Protein AF-A0A183GZN1-F1 (afdb_monomer)

Sequence (103 aa):
MVPNAVSLDLSSNRLTRIHGEWPFLLEDLNLSNNPSMERFPSLSLIPQLSVLNMDNCGLTLLPLSTSSNLRHLSLQYNRLTFVDFDSLNLPSLQKVCLILFSK

Nearest PDB structures (foldseek):
  6wml-assembly1_A  TM=8.592E-01  e=4.492E-04  Homo sapiens
  5z14-assembly1_B  TM=8.900E-01  e=1.108E-03  Homo sapiens
  8pfi-assembly1_A  TM=8.635E-01  e=1.739E-03  Homo sapiens
  7ytp-assembly1_A  TM=8.582E-01  e=7.127E-03  Macaca mulatta
  5zsl-assembly1_A  TM=5.893E-01  e=7.202E-02  Macaca mulatta

Solvent-accessible surface area (backbone atoms only — not comparable to full-atom values): 5564 Å² total; per-residue (Å²): 135,63,66,81,37,40,65,47,81,59,48,72,45,82,45,40,68,51,84,75,77,76,30,56,55,21,28,36,41,33,46,22,41,11,56,58,46,77,46,63,54,72,40,52,74,19,62,51,24,27,37,41,33,42,27,28,18,52,37,60,62,79,81,83,55,56,22,53,46,26,26,35,40,35,40,31,71,26,52,24,65,71,84,69,64,88,79,49,74,45,88,45,57,76,47,77,45,74,48,70,45,79,132

Structure (mmCIF, N/CA/C/O backbone):
data_AF-A0A183GZN1-F1
#
_entry.id   AF-A0A183GZN1-F1
#
loop_
_atom_site.group_PDB
_atom_site.id
_atom_site.type_symbol
_atom_site.label_atom_id
_atom_site.label_alt_id
_atom_site.label_comp_id
_atom_site.label_asym_id
_atom_site.label_entity_id
_atom_site.label_seq_id
_atom_site.pdbx_PDB_ins_code
_atom_site.Cartn_x
_atom_site.Cartn_y
_atom_site.Cartn_z
_atom_site.occupancy
_atom_site.B_iso_or_equiv
_atom_site.auth_seq_id
_atom_site.auth_comp_id
_atom_site.auth_asym_id
_atom_site.auth_atom_id
_atom_site.pdbx_PDB_model_num
ATOM 1 N N . MET A 1 1 ? 4.641 -4.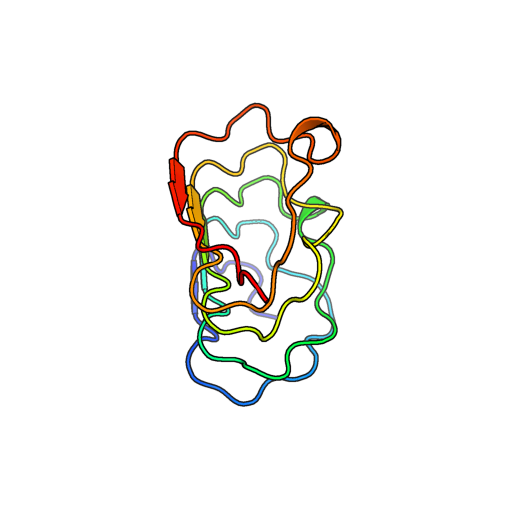704 -17.576 1.00 58.75 1 MET A N 1
ATOM 2 C CA . MET A 1 1 ? 5.483 -3.956 -16.622 1.00 58.75 1 MET A CA 1
ATOM 3 C C . MET A 1 1 ? 5.647 -2.549 -17.171 1.00 58.75 1 MET A C 1
ATOM 5 O O . MET A 1 1 ? 6.015 -2.423 -18.331 1.00 58.75 1 MET A O 1
ATOM 9 N N . VAL A 1 2 ? 5.309 -1.526 -16.388 1.00 71.88 2 VAL A N 1
ATOM 10 C CA . VAL A 1 2 ? 5.564 -0.108 -16.703 1.00 71.88 2 VAL A CA 1
ATOM 11 C C . VAL A 1 2 ? 6.687 0.364 -15.773 1.00 71.88 2 VAL A C 1
ATOM 13 O O . VAL A 1 2 ? 6.405 0.905 -14.711 1.00 71.88 2 VAL A O 1
ATOM 16 N N . PRO A 1 3 ? 7.961 0.067 -16.096 1.00 74.50 3 PRO A N 1
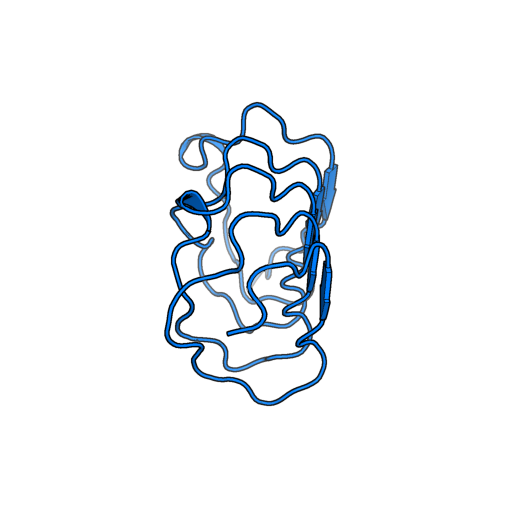ATOM 17 C CA . PRO A 1 3 ? 9.064 0.098 -15.126 1.00 74.50 3 PRO A CA 1
ATOM 18 C C . PRO A 1 3 ? 9.347 1.487 -14.535 1.00 74.50 3 PRO A C 1
ATOM 20 O O . PRO A 1 3 ? 9.888 1.578 -13.439 1.00 74.50 3 PRO A O 1
ATOM 23 N N . ASN A 1 4 ? 8.932 2.550 -15.230 1.00 88.19 4 ASN A N 1
ATOM 24 C CA . ASN A 1 4 ? 9.194 3.940 -14.850 1.00 88.19 4 ASN A CA 1
ATOM 25 C C . ASN A 1 4 ? 7.950 4.665 -14.310 1.00 88.19 4 ASN A C 1
ATOM 27 O O . ASN A 1 4 ? 7.934 5.892 -14.262 1.00 88.19 4 ASN A O 1
ATOM 31 N N . ALA A 1 5 ? 6.877 3.941 -13.978 1.00 93.44 5 ALA A N 1
ATOM 32 C CA . ALA A 1 5 ? 5.684 4.573 -13.432 1.00 93.44 5 ALA A CA 1
ATOM 33 C C . ALA A 1 5 ? 5.945 5.067 -12.001 1.00 93.44 5 ALA A C 1
ATOM 35 O O . ALA A 1 5 ? 6.322 4.285 -11.131 1.00 93.44 5 ALA A O 1
ATOM 36 N N . VAL A 1 6 ? 5.718 6.363 -11.788 1.00 96.75 6 VAL A N 1
ATOM 37 C CA . VAL A 1 6 ? 5.782 7.027 -10.473 1.00 96.75 6 VAL A CA 1
ATOM 38 C C . VAL A 1 6 ? 4.410 7.031 -9.799 1.00 96.75 6 VAL A C 1
ATOM 40 O O . VAL A 1 6 ? 4.307 6.892 -8.587 1.00 96.75 6 VAL A O 1
ATOM 43 N N . SER A 1 7 ? 3.344 7.102 -10.596 1.00 97.38 7 SER A N 1
ATOM 44 C CA . SER A 1 7 ? 1.964 6.998 -10.133 1.00 97.38 7 SER A CA 1
ATOM 45 C C . SER A 1 7 ? 1.248 5.895 -10.898 1.00 97.38 7 SER A C 1
ATOM 47 O O . SER A 1 7 ? 1.407 5.770 -12.118 1.00 97.38 7 SER A O 1
ATOM 49 N N . LEU A 1 8 ? 0.480 5.079 -10.180 1.00 96.69 8 LEU A N 1
ATOM 50 C CA . LEU A 1 8 ? -0.300 3.995 -10.754 1.00 96.69 8 LEU A CA 1
ATOM 51 C C . LEU A 1 8 ? -1.711 3.992 -10.170 1.00 96.69 8 LEU A C 1
ATOM 53 O O . LEU A 1 8 ? -1.914 3.740 -8.981 1.00 96.69 8 LEU A O 1
ATOM 57 N N . ASP A 1 9 ? -2.684 4.232 -11.044 1.00 97.69 9 ASP A N 1
ATOM 58 C CA . ASP A 1 9 ? -4.102 4.154 -10.720 1.00 97.69 9 ASP A CA 1
ATOM 59 C C . ASP A 1 9 ? -4.708 2.875 -11.305 1.00 97.69 9 ASP A C 1
ATOM 61 O O . ASP A 1 9 ? -4.781 2.694 -12.522 1.00 97.69 9 ASP A O 1
ATOM 65 N N . LEU A 1 10 ? -5.116 1.969 -10.418 1.00 96.56 10 LEU A N 1
ATOM 66 C CA . LEU A 1 10 ? -5.848 0.739 -10.731 1.00 96.56 10 LEU A CA 1
ATOM 67 C C . LEU A 1 10 ? -7.246 0.754 -10.099 1.00 96.56 10 LEU A C 1
ATOM 69 O O . LEU A 1 10 ? -7.885 -0.296 -9.951 1.00 96.56 10 LEU A O 1
ATOM 73 N N . SER A 1 11 ? -7.714 1.930 -9.684 1.00 98.19 11 SER A N 1
ATOM 74 C CA . SER A 1 11 ? -8.962 2.068 -8.956 1.00 98.19 11 SER A CA 1
ATOM 75 C C . SER A 1 11 ? -10.183 1.742 -9.808 1.00 98.19 11 SER A C 1
ATOM 77 O O . SER A 1 11 ? -10.143 1.747 -11.037 1.00 98.19 11 SER A O 1
ATOM 79 N N . SER A 1 12 ? -11.297 1.464 -9.134 1.00 98.19 12 SER A N 1
ATOM 80 C CA . SER A 1 12 ? -12.616 1.284 -9.758 1.00 98.19 12 SER A CA 1
ATOM 81 C C . SER A 1 12 ? -12.667 0.125 -10.752 1.00 98.19 12 SER A C 1
ATOM 83 O O . SER A 1 12 ? -13.271 0.210 -11.822 1.00 98.19 12 SER A O 1
ATOM 85 N N . ASN A 1 13 ? -12.043 -0.984 -10.370 1.00 97.38 13 ASN A N 1
ATOM 86 C CA . ASN A 1 13 ? -12.040 -2.220 -11.133 1.00 97.38 13 ASN A CA 1
ATOM 87 C C . ASN A 1 13 ? -12.713 -3.350 -10.333 1.00 97.38 13 ASN A C 1
ATOM 89 O O . ASN A 1 13 ? -13.406 -3.148 -9.336 1.00 97.38 13 ASN A O 1
ATOM 93 N N . ARG A 1 14 ? -12.562 -4.582 -10.819 1.00 96.50 14 ARG A N 1
ATOM 94 C CA . ARG A 1 14 ? -12.962 -5.809 -10.114 1.00 96.50 14 ARG A CA 1
ATOM 95 C C . ARG A 1 14 ? -11.753 -6.709 -9.892 1.00 96.50 14 ARG A C 1
ATOM 97 O O . ARG A 1 14 ? -11.842 -7.925 -10.052 1.00 96.50 14 ARG A O 1
ATOM 104 N N . LEU A 1 15 ? -10.602 -6.100 -9.613 1.00 95.94 15 LEU A N 1
ATOM 105 C CA . LEU A 1 15 ? -9.366 -6.835 -9.401 1.00 95.94 15 LEU A CA 1
ATOM 106 C C . LEU A 1 15 ? -9.506 -7.684 -8.144 1.00 95.94 15 LEU A C 1
ATOM 108 O O . LEU A 1 15 ? -9.820 -7.186 -7.066 1.00 95.94 15 LEU A O 1
ATOM 112 N N . THR A 1 16 ? -9.252 -8.976 -8.305 1.00 94.88 16 THR A N 1
ATOM 113 C CA . THR A 1 16 ? -9.114 -9.907 -7.186 1.00 94.88 16 THR A CA 1
ATOM 114 C C . THR A 1 16 ? -7.651 -10.165 -6.868 1.00 94.88 16 THR A C 1
ATOM 116 O O . THR A 1 16 ? -7.294 -10.431 -5.721 1.00 94.88 16 THR A O 1
ATOM 119 N N . ARG A 1 17 ? -6.784 -10.097 -7.887 1.00 94.06 17 ARG A N 1
ATOM 120 C CA . ARG A 1 17 ? -5.357 -10.388 -7.779 1.00 94.06 17 ARG A CA 1
ATOM 121 C C . ARG A 1 17 ? -4.537 -9.493 -8.695 1.00 94.06 17 ARG A C 1
ATOM 123 O O . ARG A 1 17 ? -4.947 -9.209 -9.819 1.00 94.06 17 ARG A O 1
ATOM 130 N N . ILE A 1 18 ? -3.349 -9.127 -8.232 1.00 92.50 18 ILE A N 1
ATOM 131 C CA . ILE A 1 18 ? -2.298 -8.486 -9.022 1.00 92.50 18 ILE A CA 1
ATOM 132 C C . ILE A 1 18 ? -1.054 -9.374 -8.945 1.00 92.50 18 ILE A C 1
ATOM 134 O O . ILE A 1 18 ? -0.655 -9.820 -7.868 1.00 92.50 18 ILE A O 1
ATOM 138 N N . HIS A 1 19 ? -0.459 -9.657 -10.102 1.00 91.44 19 HIS A N 1
ATOM 139 C CA . HIS A 1 19 ? 0.733 -10.492 -10.241 1.00 91.44 19 HIS A CA 1
ATOM 140 C C . HIS A 1 19 ? 1.942 -9.658 -10.675 1.00 91.44 19 HIS A C 1
ATOM 142 O O . HIS A 1 19 ? 1.785 -8.592 -11.267 1.00 91.44 19 HIS A O 1
ATOM 148 N N . GLY A 1 20 ? 3.143 -10.190 -10.441 1.00 91.00 20 GLY A N 1
ATOM 149 C CA . GLY A 1 20 ? 4.405 -9.562 -10.832 1.00 91.00 20 GLY A CA 1
ATOM 150 C C . GLY A 1 20 ? 5.001 -8.703 -9.723 1.00 91.00 20 GLY A C 1
ATOM 151 O O . GLY A 1 20 ? 4.832 -9.004 -8.544 1.00 91.00 20 GLY A O 1
ATOM 152 N N . GLU A 1 21 ? 5.706 -7.651 -10.122 1.00 91.19 21 GLU A N 1
ATOM 153 C CA . GLU A 1 21 ? 6.358 -6.690 -9.235 1.00 91.19 21 GLU A CA 1
ATOM 154 C C . GLU A 1 21 ? 5.838 -5.284 -9.525 1.00 91.19 21 GLU A C 1
ATOM 156 O O . GLU A 1 21 ? 5.442 -4.966 -10.654 1.00 91.19 21 GLU A O 1
ATOM 161 N N . TRP A 1 22 ? 5.844 -4.439 -8.498 1.00 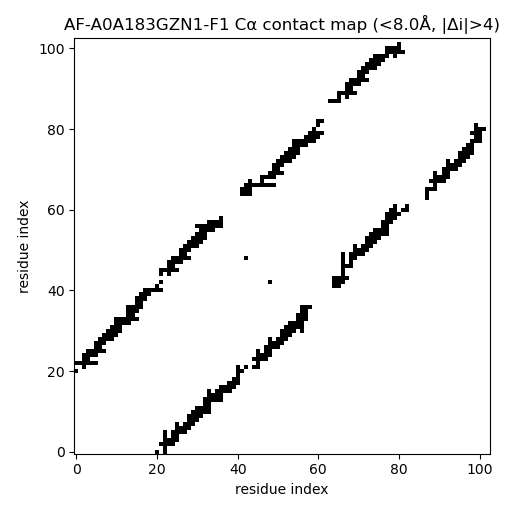92.94 22 TRP A N 1
ATOM 162 C CA . TRP A 1 22 ? 5.546 -3.024 -8.656 1.00 92.94 22 TRP A CA 1
ATOM 163 C C . TRP A 1 22 ? 6.723 -2.287 -9.317 1.00 92.94 22 TRP A C 1
ATOM 165 O O . TRP A 1 22 ? 7.873 -2.693 -9.140 1.00 92.94 22 TRP A O 1
ATOM 175 N N . PRO A 1 23 ? 6.473 -1.194 -10.058 1.00 93.69 23 PRO A N 1
ATOM 176 C CA . PRO A 1 23 ? 7.535 -0.312 -10.535 1.00 93.69 23 PRO A CA 1
ATOM 177 C C . PRO A 1 23 ? 8.382 0.196 -9.362 1.00 93.69 23 PRO A C 1
ATOM 179 O O . PRO A 1 23 ? 7.843 0.694 -8.379 1.00 93.69 23 PRO A O 1
ATOM 182 N N . PHE A 1 24 ? 9.709 0.098 -9.461 1.00 92.50 24 PHE A N 1
ATOM 183 C CA . PHE A 1 24 ? 10.611 0.454 -8.356 1.00 92.50 24 PHE A CA 1
ATOM 184 C C . PHE A 1 24 ? 10.522 1.937 -7.948 1.00 92.50 24 PHE A C 1
ATOM 186 O O . PHE A 1 24 ? 10.733 2.279 -6.786 1.00 92.50 24 PHE A O 1
ATOM 193 N N . LEU A 1 25 ? 10.192 2.808 -8.908 1.00 94.94 25 LEU A N 1
ATOM 194 C CA . LEU A 1 25 ? 10.039 4.255 -8.722 1.00 94.94 25 LEU A CA 1
ATOM 195 C C . LEU A 1 25 ? 8.625 4.669 -8.283 1.00 94.94 25 LEU A C 1
ATOM 197 O O . LEU A 1 25 ? 8.326 5.857 -8.280 1.00 94.94 25 LEU A O 1
ATOM 201 N N . LEU A 1 26 ? 7.741 3.718 -7.966 1.00 95.94 26 LEU A N 1
ATOM 202 C CA . LEU A 1 26 ? 6.354 4.023 -7.633 1.00 95.94 26 LEU A CA 1
ATOM 203 C C . LEU A 1 26 ? 6.260 4.782 -6.301 1.00 95.94 26 LEU A C 1
ATOM 205 O O . LEU A 1 26 ? 6.660 4.266 -5.258 1.00 95.94 26 LEU A O 1
ATOM 209 N N . GLU A 1 27 ? 5.689 5.982 -6.349 1.00 97.12 27 GLU A N 1
ATOM 210 C CA . GLU A 1 27 ? 5.452 6.880 -5.215 1.00 97.12 27 GLU A CA 1
ATOM 211 C C . GLU A 1 27 ? 3.977 6.899 -4.794 1.00 97.12 27 GLU A C 1
ATOM 213 O O . GLU A 1 27 ? 3.685 6.940 -3.594 1.00 97.12 27 GLU A O 1
ATOM 218 N N . ASP A 1 28 ? 3.061 6.795 -5.764 1.00 97.94 28 ASP A N 1
ATOM 219 C CA . ASP A 1 28 ? 1.613 6.829 -5.556 1.00 97.94 28 ASP A CA 1
ATOM 220 C C . ASP A 1 28 ? 0.939 5.570 -6.109 1.00 97.94 28 ASP A C 1
ATOM 222 O O . ASP A 1 28 ? 1.018 5.274 -7.305 1.00 97.94 28 ASP A O 1
ATOM 226 N N . LEU A 1 29 ? 0.213 4.853 -5.250 1.00 96.81 29 LEU A N 1
ATOM 227 C CA . LEU A 1 29 ? -0.566 3.682 -5.643 1.00 96.81 29 LEU A CA 1
ATOM 228 C C . LEU A 1 29 ? -2.027 3.824 -5.213 1.00 96.81 29 LEU A C 1
ATOM 230 O O . LEU A 1 29 ? -2.342 3.876 -4.020 1.00 96.81 29 LEU A O 1
ATOM 234 N N . ASN A 1 30 ? -2.932 3.813 -6.191 1.00 98.12 30 ASN A N 1
ATOM 235 C CA . ASN A 1 30 ? -4.370 3.787 -5.954 1.00 98.12 30 ASN A CA 1
ATOM 236 C C . ASN A 1 30 ? -4.964 2.433 -6.368 1.00 98.12 30 ASN A C 1
ATOM 238 O O . ASN A 1 30 ? -5.058 2.114 -7.552 1.00 98.12 30 ASN A O 1
ATOM 242 N N . LEU A 1 31 ? -5.383 1.644 -5.378 1.00 97.00 31 LEU A N 1
ATOM 243 C CA . LEU A 1 31 ? -6.078 0.364 -5.547 1.00 97.00 31 LEU A CA 1
ATOM 244 C C . LEU A 1 31 ? -7.565 0.449 -5.191 1.00 97.00 31 LEU A C 1
ATOM 246 O O . LEU A 1 31 ? -8.237 -0.582 -5.190 1.00 97.00 31 LEU A O 1
ATOM 250 N N . SER A 1 32 ? -8.074 1.641 -4.869 1.00 97.94 32 SER A N 1
ATOM 251 C CA . SER A 1 32 ? -9.417 1.807 -4.313 1.00 97.94 32 SER A CA 1
ATOM 252 C C . SER A 1 32 ? -10.526 1.243 -5.202 1.00 97.94 32 SER A C 1
ATOM 254 O O . SER A 1 32 ? -10.382 1.115 -6.417 1.00 97.94 32 SER A O 1
ATOM 256 N N . ASN A 1 33 ? -11.670 0.919 -4.605 1.00 98.12 33 ASN A N 1
ATOM 257 C CA . ASN A 1 33 ? -12.827 0.369 -5.315 1.00 98.12 33 ASN A CA 1
ATOM 258 C C . ASN A 1 33 ? -12.494 -0.917 -6.089 1.00 98.12 33 ASN A C 1
ATOM 260 O O . ASN A 1 33 ? -12.917 -1.096 -7.229 1.00 98.12 33 ASN A O 1
ATOM 264 N N . ASN A 1 34 ? -11.754 -1.821 -5.448 1.00 97.38 34 ASN A N 1
ATOM 265 C CA . ASN A 1 34 ? -11.572 -3.204 -5.877 1.00 97.38 34 ASN A CA 1
ATOM 266 C C . ASN A 1 34 ? -12.066 -4.131 -4.753 1.00 97.38 34 ASN A C 1
ATOM 268 O O . ASN A 1 34 ? -11.261 -4.718 -4.033 1.00 97.38 34 ASN A O 1
ATOM 272 N N . PRO A 1 35 ? -13.392 -4.266 -4.561 1.00 95.44 35 PRO A N 1
ATOM 273 C CA . PRO A 1 35 ? -13.997 -4.783 -3.323 1.00 95.44 35 PRO A CA 1
ATOM 274 C C . PRO A 1 35 ? -13.730 -6.269 -3.032 1.00 95.44 35 PRO A C 1
ATOM 276 O O . PRO A 1 35 ? -14.182 -6.793 -2.015 1.00 95.44 35 PRO A O 1
ATOM 279 N N . SER A 1 36 ? -13.045 -6.966 -3.937 1.00 93.94 36 SER A N 1
ATOM 280 C CA . SER A 1 36 ? -12.683 -8.380 -3.826 1.00 93.94 36 SER A CA 1
ATOM 281 C C . SER A 1 36 ? -11.171 -8.596 -3.940 1.00 93.94 36 SER A C 1
ATOM 283 O O . SER A 1 36 ? -10.746 -9.679 -4.330 1.00 93.94 36 SER A O 1
ATOM 285 N N . MET A 1 37 ? -10.361 -7.573 -3.643 1.00 93.19 37 MET A N 1
ATOM 286 C CA . MET A 1 37 ? -8.902 -7.653 -3.693 1.00 93.19 37 MET A CA 1
ATOM 287 C C . MET A 1 37 ? -8.379 -8.603 -2.608 1.00 93.19 37 MET A C 1
ATOM 289 O O . MET A 1 37 ? -8.483 -8.329 -1.416 1.00 93.19 37 MET A O 1
ATOM 293 N N . GLU A 1 38 ? -7.776 -9.713 -3.028 1.00 87.94 38 GLU A N 1
ATOM 294 C CA . GLU A 1 38 ? -7.222 -10.738 -2.137 1.00 87.94 38 GL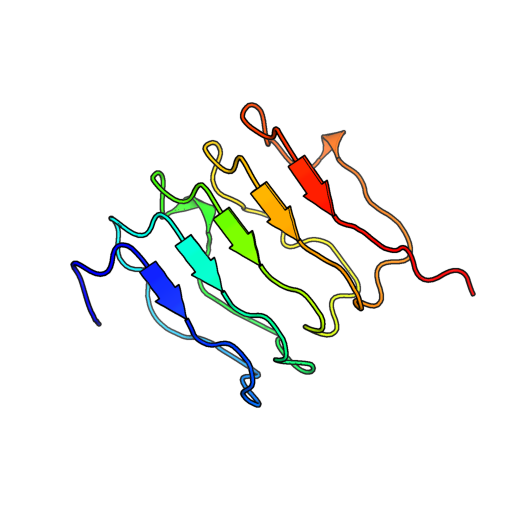U A CA 1
ATOM 295 C C . GLU A 1 38 ? -5.698 -10.680 -2.068 1.00 87.94 38 GLU A C 1
ATOM 297 O O . GLU A 1 38 ? -5.106 -10.914 -1.016 1.00 87.94 38 GLU A O 1
ATOM 302 N N . ARG A 1 39 ? -5.042 -10.440 -3.211 1.00 88.94 39 ARG A N 1
ATOM 303 C CA . ARG A 1 39 ? -3.591 -10.609 -3.328 1.00 88.94 39 ARG A CA 1
ATOM 304 C C . ARG A 1 39 ? -2.969 -9.596 -4.271 1.00 88.94 39 ARG A C 1
ATOM 306 O O . ARG A 1 39 ? -3.401 -9.452 -5.408 1.00 88.94 39 ARG A O 1
ATOM 313 N N . PHE A 1 40 ? -1.881 -8.984 -3.839 1.00 91.56 40 PHE A N 1
ATOM 314 C CA . PHE A 1 40 ? -1.048 -8.124 -4.669 1.00 91.56 40 PHE A CA 1
ATOM 315 C C . PHE A 1 40 ? 0.431 -8.271 -4.264 1.00 91.56 40 PHE A C 1
ATOM 317 O O . PHE A 1 40 ? 0.712 -8.866 -3.218 1.00 91.56 40 PHE A O 1
ATOM 324 N N . PRO A 1 41 ? 1.387 -7.818 -5.094 1.00 91.06 41 PRO A N 1
ATOM 325 C CA . PRO A 1 41 ? 2.813 -7.912 -4.783 1.00 91.06 41 PRO A CA 1
ATOM 326 C C . PRO A 1 41 ? 3.180 -7.122 -3.521 1.00 91.06 41 PRO A C 1
ATOM 328 O O . PRO A 1 41 ? 2.533 -6.124 -3.206 1.00 91.06 41 PRO A O 1
ATOM 331 N N . SER A 1 42 ? 4.232 -7.540 -2.810 1.00 91.00 42 SER A N 1
ATOM 332 C CA . SER A 1 42 ? 4.653 -6.859 -1.577 1.00 91.00 42 SER A CA 1
ATOM 333 C C . SER A 1 42 ? 4.958 -5.381 -1.825 1.00 91.00 42 SER A C 1
ATOM 335 O O . SER A 1 42 ? 5.693 -5.039 -2.752 1.00 91.00 42 SER A O 1
ATOM 337 N N . LEU A 1 43 ? 4.441 -4.509 -0.959 1.00 91.00 43 LEU A N 1
ATOM 338 C CA . LEU A 1 43 ? 4.706 -3.069 -1.007 1.00 91.00 43 LEU A CA 1
ATOM 339 C C . LEU A 1 43 ? 6.033 -2.709 -0.322 1.00 91.00 43 LEU A C 1
ATOM 341 O O . LEU A 1 43 ? 6.539 -1.607 -0.503 1.00 91.00 43 LEU A O 1
ATOM 345 N N . SER A 1 44 ? 6.639 -3.634 0.428 1.00 88.69 44 SER A N 1
ATOM 346 C CA . SER A 1 44 ? 7.960 -3.431 1.038 1.00 88.69 44 SER A CA 1
ATOM 347 C C . SER A 1 44 ? 9.100 -3.318 0.016 1.00 88.69 44 SER A C 1
ATOM 349 O O . SER A 1 44 ? 10.183 -2.857 0.362 1.00 88.69 44 SER A O 1
ATOM 351 N N . LEU A 1 45 ? 8.870 -3.743 -1.232 1.00 88.88 45 LEU A N 1
ATOM 352 C CA . LEU A 1 45 ? 9.865 -3.734 -2.312 1.00 88.88 45 LEU A CA 1
ATOM 353 C C . LEU A 1 45 ? 9.867 -2.433 -3.131 1.00 88.88 45 LEU A C 1
ATOM 355 O O . LEU A 1 45 ? 10.685 -2.287 -4.036 1.00 88.88 45 LEU A O 1
ATOM 359 N N . ILE A 1 46 ? 8.977 -1.489 -2.813 1.00 92.06 46 ILE A N 1
ATOM 360 C CA . ILE A 1 46 ? 8.891 -0.175 -3.460 1.00 92.06 46 ILE A CA 1
ATOM 361 C C . ILE A 1 46 ? 9.210 0.926 -2.450 1.00 92.06 46 ILE A C 1
ATOM 363 O O . ILE A 1 46 ? 8.310 1.509 -1.841 1.00 92.06 46 ILE A O 1
ATOM 367 N N . PRO A 1 47 ? 10.506 1.223 -2.240 1.00 91.56 47 PRO A N 1
ATOM 368 C CA . PRO A 1 47 ? 10.932 2.107 -1.165 1.00 91.56 47 PRO A CA 1
ATOM 369 C C . PRO A 1 47 ? 10.465 3.549 -1.369 1.00 91.56 47 PRO A C 1
ATOM 371 O O . PRO A 1 47 ? 10.458 4.297 -0.404 1.00 91.56 47 PRO A O 1
ATOM 374 N N . GLN A 1 48 ? 10.064 3.952 -2.575 1.00 95.25 48 GLN A N 1
ATOM 375 C CA . GLN A 1 48 ? 9.589 5.314 -2.837 1.00 95.25 48 GLN A CA 1
ATOM 376 C C . GLN A 1 48 ? 8.100 5.512 -2.523 1.00 95.25 48 GLN A C 1
ATOM 378 O O . GLN A 1 48 ? 7.645 6.652 -2.465 1.00 95.25 48 GLN A O 1
ATOM 383 N N . LEU A 1 49 ? 7.343 4.436 -2.261 1.00 95.81 49 LEU A N 1
ATOM 384 C CA . LEU A 1 49 ? 5.902 4.540 -2.050 1.00 95.81 49 LEU A CA 1
ATOM 385 C C . LEU A 1 49 ? 5.597 5.413 -0.829 1.00 95.81 49 LEU A C 1
ATOM 387 O O . LEU A 1 49 ? 5.917 5.048 0.305 1.00 95.81 49 LEU A O 1
ATOM 391 N N . SER A 1 50 ? 4.937 6.541 -1.080 1.00 96.94 50 SER A N 1
ATOM 392 C CA . SER A 1 50 ? 4.607 7.555 -0.083 1.00 96.94 50 SER A CA 1
ATOM 393 C C . SER A 1 50 ? 3.096 7.719 0.109 1.00 96.94 50 SER A C 1
ATOM 395 O O . SER A 1 50 ? 2.665 8.106 1.201 1.00 96.94 50 SER A O 1
ATOM 397 N N . VAL A 1 51 ? 2.288 7.351 -0.893 1.00 97.31 51 VAL A N 1
ATOM 398 C CA . VAL A 1 51 ? 0.822 7.399 -0.840 1.00 97.31 51 VAL A CA 1
ATOM 399 C C . VAL A 1 51 ? 0.224 6.062 -1.265 1.00 97.31 51 VAL A C 1
ATOM 401 O O . VAL A 1 51 ? 0.500 5.547 -2.348 1.00 97.31 51 VAL A O 1
ATOM 404 N N . LEU A 1 52 ? -0.649 5.520 -0.415 1.00 96.19 52 LEU A N 1
ATOM 405 C CA . LEU A 1 52 ? -1.419 4.314 -0.693 1.00 96.19 52 LEU A CA 1
ATOM 406 C C . LEU A 1 52 ? -2.903 4.550 -0.416 1.00 96.19 52 LEU A C 1
ATOM 408 O O . LEU A 1 52 ? -3.296 4.864 0.711 1.00 96.19 52 LEU A O 1
ATOM 412 N N . ASN A 1 53 ? -3.730 4.323 -1.434 1.00 97.44 53 ASN A N 1
ATOM 413 C CA . ASN A 1 53 ? -5.179 4.276 -1.286 1.00 97.44 53 ASN A CA 1
ATOM 414 C C . ASN A 1 53 ? -5.694 2.852 -1.528 1.00 97.44 53 ASN A C 1
ATOM 416 O O . ASN A 1 53 ? -5.582 2.330 -2.638 1.00 97.44 53 ASN A O 1
ATOM 420 N N . MET A 1 54 ? -6.278 2.238 -0.497 1.00 95.44 54 MET A N 1
ATOM 421 C CA . MET A 1 54 ? -7.002 0.967 -0.603 1.00 95.44 54 MET A CA 1
ATOM 422 C C . MET A 1 54 ? -8.416 1.069 -0.024 1.00 95.44 54 MET A C 1
ATOM 424 O O . MET A 1 54 ? -8.904 0.148 0.639 1.00 95.44 54 MET A O 1
ATOM 428 N N . ASP A 1 55 ? -9.074 2.203 -0.249 1.00 96.56 55 ASP A N 1
ATOM 429 C CA . ASP A 1 55 ? -10.472 2.384 0.111 1.00 96.56 55 ASP A 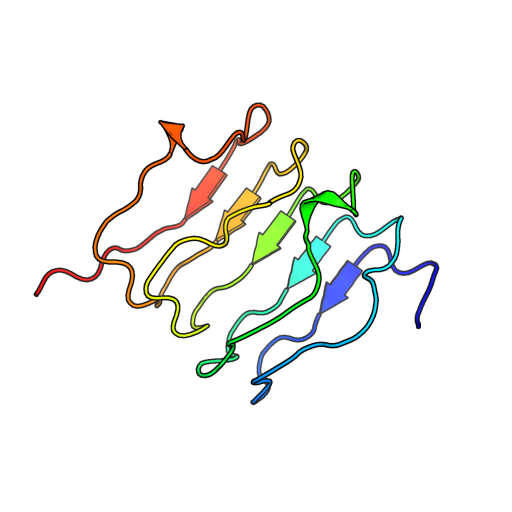CA 1
ATOM 430 C C . ASP A 1 55 ? -11.354 1.363 -0.618 1.00 96.56 55 ASP A C 1
ATOM 432 O O . ASP A 1 55 ? -11.165 1.100 -1.805 1.00 96.56 55 ASP A O 1
ATOM 436 N N . ASN A 1 56 ? -12.355 0.811 0.069 1.00 96.06 56 ASN A N 1
ATOM 437 C CA . ASN A 1 56 ? -13.322 -0.115 -0.529 1.00 96.06 56 ASN A CA 1
ATOM 438 C C . ASN A 1 56 ? -12.661 -1.313 -1.254 1.00 96.06 56 ASN A C 1
ATOM 440 O O . ASN A 1 56 ? -13.022 -1.669 -2.380 1.00 96.06 56 ASN A O 1
ATOM 444 N N . CYS A 1 57 ? -11.675 -1.937 -0.604 1.00 95.75 57 CYS A N 1
ATOM 445 C CA . CYS A 1 57 ? -10.995 -3.139 -1.100 1.00 95.75 57 CYS A CA 1
ATOM 446 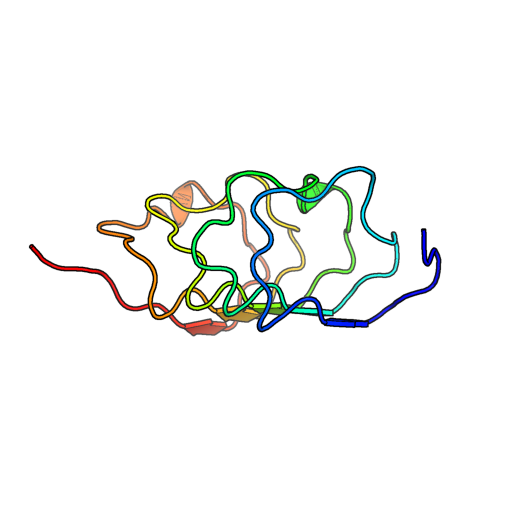C C . CYS A 1 57 ? -11.477 -4.435 -0.428 1.00 95.75 57 CYS A C 1
ATOM 448 O O . CYS A 1 57 ? -10.998 -5.517 -0.752 1.00 95.75 57 CYS A O 1
ATOM 450 N N . GLY A 1 58 ? -12.426 -4.341 0.510 1.00 92.88 58 GLY A N 1
ATOM 451 C CA . GLY A 1 58 ? -12.968 -5.496 1.232 1.00 92.88 58 GLY A CA 1
ATOM 452 C C . GLY A 1 58 ? -12.042 -6.057 2.317 1.00 92.88 58 GLY A C 1
ATOM 453 O O . GLY A 1 58 ? -12.266 -7.172 2.784 1.00 92.88 58 GLY A O 1
ATOM 454 N N . LEU A 1 59 ? -11.029 -5.296 2.743 1.00 90.38 59 LEU A N 1
ATOM 455 C CA . LEU A 1 59 ? -10.017 -5.748 3.698 1.00 90.38 59 LEU A CA 1
ATOM 456 C C . LEU A 1 59 ? -10.636 -6.060 5.061 1.00 90.38 59 LEU A C 1
ATOM 458 O O . LEU A 1 59 ? -11.348 -5.232 5.628 1.00 90.38 59 LEU A O 1
ATOM 462 N N . THR A 1 60 ? -10.315 -7.227 5.610 1.00 89.50 60 THR A N 1
ATOM 463 C CA . THR A 1 60 ? -10.658 -7.617 6.990 1.00 89.50 60 THR A CA 1
ATOM 464 C C . THR A 1 60 ? -9.479 -7.467 7.947 1.00 89.50 60 THR A C 1
ATOM 466 O O . THR A 1 60 ? -9.670 -7.423 9.158 1.00 89.50 60 THR A O 1
ATOM 469 N N . LEU A 1 61 ? -8.264 -7.380 7.403 1.00 84.81 61 LEU A N 1
ATOM 470 C CA . LEU A 1 61 ? -7.004 -7.185 8.112 1.00 84.81 61 LEU A CA 1
ATOM 471 C C . LEU A 1 61 ? -6.156 -6.164 7.351 1.00 84.81 61 LEU A C 1
ATOM 473 O O . LEU A 1 61 ? -6.349 -5.951 6.152 1.00 84.81 61 LEU A O 1
ATOM 477 N N . LEU A 1 62 ? -5.202 -5.552 8.043 1.00 80.31 62 LEU A N 1
ATOM 478 C CA . LEU A 1 62 ? -4.223 -4.676 7.409 1.00 80.31 62 LEU A CA 1
ATOM 479 C C . LEU A 1 62 ? -3.268 -5.484 6.520 1.00 80.31 62 LEU A C 1
ATOM 481 O O . LEU A 1 62 ? -2.891 -6.599 6.889 1.00 80.31 62 LEU A O 1
ATOM 485 N N . PRO A 1 63 ? -2.833 -4.933 5.374 1.00 70.25 63 PRO A N 1
ATOM 486 C CA . PRO A 1 63 ? -1.785 -5.554 4.583 1.00 70.25 63 PRO A CA 1
ATOM 487 C C . PRO A 1 63 ? -0.459 -5.474 5.350 1.00 70.25 63 PRO A C 1
ATOM 489 O O . PRO A 1 63 ? 0.142 -4.409 5.480 1.00 70.25 63 PRO A O 1
ATOM 492 N N . LEU A 1 64 ? -0.010 -6.609 5.880 1.00 60.41 64 LEU A N 1
ATOM 493 C CA . LEU A 1 64 ? 1.320 -6.750 6.467 1.00 60.41 64 LEU A CA 1
ATOM 494 C C . LEU A 1 64 ? 2.350 -6.620 5.329 1.00 60.41 64 LEU A C 1
ATOM 496 O O . LEU A 1 64 ? 2.172 -7.240 4.283 1.00 60.41 64 LEU A O 1
ATOM 500 N N . SER A 1 65 ? 3.404 -5.818 5.536 1.00 70.38 65 SER A N 1
ATOM 501 C CA . SER A 1 65 ? 4.472 -5.478 4.562 1.00 70.38 65 SER A CA 1
ATOM 502 C C . SER A 1 65 ? 4.211 -4.262 3.655 1.00 70.38 65 SER A C 1
ATOM 504 O O . SER A 1 65 ? 4.200 -4.357 2.426 1.00 70.38 65 SER A O 1
ATOM 506 N N . THR A 1 66 ? 4.070 -3.087 4.269 1.00 78.88 66 THR A N 1
ATOM 507 C CA . THR A 1 66 ? 4.051 -1.784 3.581 1.00 78.88 66 THR A CA 1
ATOM 508 C C . THR A 1 66 ? 5.463 -1.195 3.423 1.00 78.88 66 THR A C 1
ATOM 510 O O . THR A 1 66 ? 6.416 -1.666 4.044 1.00 78.88 66 THR A O 1
ATOM 513 N N . SER A 1 67 ? 5.613 -0.147 2.606 1.00 83.44 67 SER A N 1
ATOM 514 C CA . SER A 1 67 ? 6.858 0.637 2.517 1.00 83.44 67 SER A CA 1
ATOM 515 C C 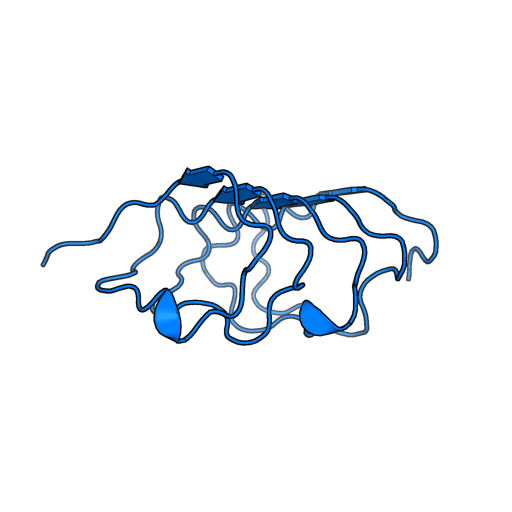. SER A 1 67 ? 7.094 1.454 3.796 1.00 83.44 67 SER A C 1
ATOM 517 O O . SER A 1 67 ? 6.161 2.062 4.322 1.00 83.44 67 SER A O 1
ATOM 519 N N . SER A 1 68 ? 8.341 1.528 4.274 1.00 86.81 68 SER A N 1
ATOM 520 C CA . SER A 1 68 ? 8.728 2.343 5.441 1.00 86.81 68 SER A CA 1
ATOM 521 C C . SER A 1 68 ? 8.659 3.856 5.183 1.00 86.81 68 SER A C 1
ATOM 523 O O . SER A 1 68 ? 8.693 4.650 6.126 1.00 86.81 68 SER A O 1
ATOM 525 N N . ASN A 1 69 ? 8.569 4.263 3.913 1.00 93.56 69 ASN A N 1
ATOM 526 C CA . ASN A 1 69 ? 8.441 5.660 3.494 1.00 93.56 69 ASN A CA 1
ATOM 527 C C . ASN A 1 69 ? 6.985 6.103 3.302 1.00 93.56 69 ASN A C 1
ATOM 529 O O . ASN A 1 69 ? 6.747 7.245 2.908 1.00 93.56 69 ASN A O 1
ATOM 533 N N . LEU A 1 70 ? 6.012 5.238 3.610 1.00 94.19 70 LEU A N 1
ATOM 534 C CA . LEU A 1 70 ? 4.601 5.567 3.460 1.00 94.19 70 LEU A CA 1
ATOM 535 C C . LEU A 1 70 ? 4.220 6.730 4.389 1.00 94.19 70 LEU A C 1
ATOM 537 O O . LEU A 1 70 ? 4.383 6.644 5.605 1.00 94.19 70 LEU A O 1
ATOM 541 N N . ARG A 1 71 ? 3.700 7.815 3.808 1.00 96.31 71 ARG A N 1
ATOM 542 C CA . ARG A 1 71 ? 3.279 9.036 4.516 1.00 96.31 71 ARG A CA 1
ATOM 543 C C . ARG A 1 71 ? 1.765 9.143 4.625 1.00 96.31 71 ARG A C 1
ATOM 545 O O . ARG A 1 71 ? 1.264 9.644 5.631 1.00 96.31 71 ARG A O 1
ATOM 552 N N . HIS A 1 72 ? 1.050 8.663 3.610 1.00 96.62 72 HIS A N 1
ATOM 553 C CA . HIS A 1 72 ? -0.401 8.755 3.507 1.00 96.62 72 HIS A CA 1
ATOM 554 C C . HIS A 1 72 ? -1.012 7.380 3.252 1.00 96.62 72 HIS A C 1
ATOM 556 O O . HIS A 1 72 ? -0.6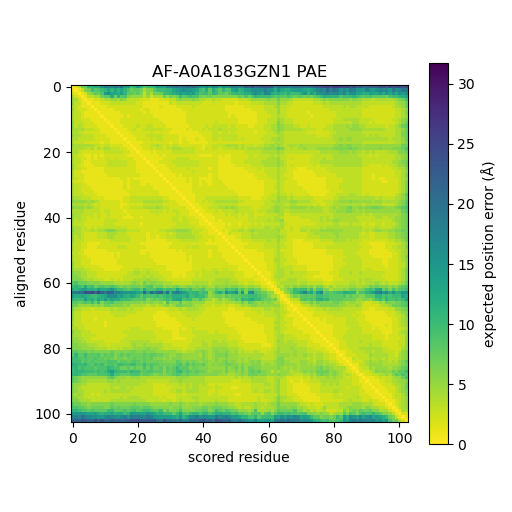83 6.719 2.267 1.00 96.62 72 HIS A O 1
ATOM 562 N N . LEU A 1 73 ? -1.932 6.982 4.127 1.00 94.50 73 LEU A N 1
ATOM 563 C CA . LEU A 1 73 ? -2.654 5.719 4.033 1.00 94.50 73 LEU A CA 1
ATOM 564 C C . LEU A 1 73 ? -4.163 5.958 4.133 1.00 94.50 73 LEU A C 1
ATOM 566 O O . LEU A 1 73 ? -4.638 6.491 5.137 1.00 94.50 73 LEU A O 1
ATOM 570 N N . SER A 1 74 ? -4.918 5.531 3.121 1.00 95.69 74 SER A N 1
ATOM 571 C CA . SER A 1 74 ? -6.386 5.492 3.170 1.00 95.69 74 SER A CA 1
ATOM 572 C C . SER A 1 74 ? -6.894 4.055 3.092 1.00 95.69 74 SER A C 1
ATOM 574 O O . SER A 1 74 ? -6.488 3.285 2.218 1.00 95.69 74 SER A O 1
ATOM 576 N N . LEU A 1 75 ? -7.742 3.693 4.055 1.00 93.81 75 LEU A N 1
ATOM 577 C CA . LEU A 1 75 ? -8.331 2.364 4.240 1.00 93.81 75 LEU A CA 1
ATOM 578 C C . LEU A 1 75 ? -9.838 2.449 4.525 1.00 93.81 75 LEU A C 1
ATOM 580 O O . LEU A 1 75 ? -10.412 1.562 5.163 1.00 93.81 75 LEU A O 1
ATOM 584 N N . GLN A 1 76 ? -10.490 3.521 4.092 1.00 94.44 76 GLN A N 1
ATOM 585 C CA . GLN A 1 76 ? -11.908 3.755 4.334 1.00 94.44 76 GLN A CA 1
ATOM 586 C C . GLN A 1 76 ? -12.768 2.694 3.644 1.00 94.44 76 GLN A C 1
ATOM 588 O O . GLN A 1 76 ? -12.354 2.047 2.683 1.00 94.44 76 GLN A O 1
ATOM 593 N N . TYR A 1 77 ? -13.992 2.507 4.136 1.00 94.19 77 TYR A N 1
ATOM 594 C CA . TYR A 1 77 ? -14.966 1.591 3.528 1.00 94.19 77 TYR A CA 1
ATOM 595 C C . TYR A 1 77 ? -14.470 0.138 3.391 1.00 94.19 77 TYR A C 1
ATOM 597 O O . TYR A 1 77 ? -14.921 -0.608 2.525 1.00 94.19 77 TYR A O 1
ATOM 605 N N . ASN A 1 78 ? -13.542 -0.274 4.256 1.00 93.50 78 ASN A N 1
ATOM 606 C CA . ASN A 1 78 ? -13.147 -1.668 4.420 1.00 93.50 78 ASN A CA 1
ATOM 607 C C . ASN A 1 78 ? -13.939 -2.332 5.559 1.00 93.50 78 ASN A C 1
ATOM 609 O O . ASN A 1 78 ? -14.806 -1.726 6.183 1.00 93.50 78 ASN A O 1
ATOM 613 N N . ARG A 1 79 ? -13.650 -3.608 5.822 1.00 92.56 79 ARG A N 1
ATOM 614 C CA . ARG A 1 79 ? -14.289 -4.432 6.861 1.00 92.56 79 ARG A CA 1
ATOM 615 C C . ARG A 1 79 ? -13.349 -4.656 8.051 1.00 92.56 79 ARG A C 1
ATOM 617 O O . ARG A 1 79 ? -13.398 -5.699 8.698 1.00 92.56 79 ARG A O 1
ATOM 624 N N . LEU A 1 80 ? -12.463 -3.692 8.304 1.00 90.31 80 LEU A N 1
ATOM 625 C CA . LEU A 1 80 ? -11.507 -3.721 9.407 1.00 90.31 80 LEU A CA 1
ATOM 626 C C . LEU A 1 80 ? -12.262 -3.542 10.725 1.00 90.31 80 LEU A C 1
ATOM 628 O O . LEU A 1 80 ? -12.935 -2.533 10.916 1.00 90.31 80 LEU A O 1
ATOM 632 N N . THR A 1 81 ? -12.140 -4.498 11.642 1.00 90.50 81 THR A N 1
ATOM 633 C CA . THR A 1 81 ? -12.747 -4.408 12.983 1.00 90.50 81 THR A CA 1
ATOM 634 C C . THR A 1 81 ? -11.759 -3.925 14.042 1.00 90.50 81 THR A C 1
ATOM 636 O O . THR A 1 81 ? -12.162 -3.485 15.113 1.00 90.50 81 THR A O 1
ATOM 639 N N . PHE A 1 82 ? -10.462 -4.032 13.761 1.00 87.50 82 PHE A N 1
ATOM 640 C CA . PHE A 1 82 ? -9.375 -3.630 14.642 1.00 87.50 82 PHE A CA 1
ATOM 641 C C . PHE A 1 82 ? -8.132 -3.303 13.809 1.00 87.50 82 PHE A C 1
ATOM 643 O O . PHE A 1 82 ? -7.977 -3.809 12.694 1.00 87.50 82 PHE A O 1
ATOM 650 N N . VAL A 1 83 ? -7.257 -2.459 14.354 1.00 83.44 83 VAL A N 1
ATOM 651 C CA . VAL A 1 83 ? -5.986 -2.067 13.749 1.00 83.44 83 VAL A CA 1
ATOM 652 C C . VAL A 1 83 ? -4.899 -2.082 14.820 1.00 83.44 83 VAL A C 1
ATOM 654 O O . VAL A 1 83 ? -5.038 -1.417 15.843 1.00 83.44 83 VAL A O 1
ATOM 657 N N . ASP A 1 84 ? -3.816 -2.809 14.546 1.00 84.50 84 ASP A N 1
ATOM 658 C CA . ASP A 1 84 ? -2.592 -2.808 15.345 1.00 84.50 84 ASP A CA 1
ATOM 659 C C . ASP A 1 84 ? -1.509 -2.006 14.614 1.00 84.50 84 ASP A C 1
ATOM 661 O O . ASP A 1 84 ? -0.852 -2.515 13.702 1.00 84.50 84 ASP A O 1
ATOM 665 N N . PHE A 1 85 ? -1.344 -0.738 14.988 1.00 78.31 85 PHE A N 1
ATOM 666 C CA . PHE A 1 85 ? -0.304 0.109 14.405 1.00 78.31 85 PHE A CA 1
ATOM 667 C C . PHE A 1 85 ? 1.101 -0.248 14.891 1.00 78.31 85 PHE A C 1
ATOM 669 O O . PHE A 1 85 ? 2.046 -0.016 14.145 1.00 78.31 85 PHE A O 1
ATOM 676 N N . ASP A 1 86 ? 1.253 -0.848 16.073 1.00 78.31 86 ASP A N 1
ATOM 677 C CA . ASP A 1 86 ? 2.570 -1.217 16.603 1.00 78.31 86 ASP A CA 1
ATOM 678 C C . ASP A 1 86 ? 3.194 -2.344 15.764 1.00 78.31 86 ASP A C 1
ATOM 680 O O . ASP A 1 86 ? 4.410 -2.409 15.581 1.00 78.31 86 ASP A O 1
ATOM 684 N N . SER A 1 87 ? 2.348 -3.196 15.175 1.00 77.69 87 SER A N 1
ATOM 685 C CA . SER A 1 87 ? 2.764 -4.221 14.210 1.00 77.69 87 SER A CA 1
ATOM 686 C C . SER A 1 87 ? 3.146 -3.668 12.826 1.00 77.69 87 SER A C 1
ATOM 688 O O . SER A 1 87 ? 3.856 -4.323 12.057 1.00 77.69 87 SER A O 1
ATOM 690 N N . LEU A 1 88 ? 2.685 -2.460 12.491 1.00 73.12 88 LEU A N 1
ATOM 691 C CA . LEU A 1 88 ? 2.922 -1.807 11.211 1.00 73.12 88 LEU A CA 1
ATOM 692 C C . LEU A 1 88 ? 4.101 -0.845 11.356 1.00 73.12 88 LEU A C 1
ATOM 694 O O . LEU A 1 88 ? 3.928 0.318 11.700 1.00 73.12 88 LEU A O 1
ATOM 698 N N . ASN A 1 89 ? 5.314 -1.322 11.078 1.00 79.06 89 ASN A N 1
ATOM 699 C CA . ASN A 1 89 ? 6.528 -0.499 11.075 1.00 79.06 89 ASN A CA 1
ATOM 700 C C . ASN A 1 89 ? 6.458 0.622 10.009 1.00 79.06 89 ASN A C 1
ATOM 702 O O . ASN A 1 89 ? 6.967 0.483 8.895 1.00 79.06 89 ASN A O 1
ATOM 706 N N . LEU A 1 90 ? 5.799 1.727 10.360 1.00 87.69 90 LEU A N 1
ATOM 707 C CA . LEU A 1 90 ? 5.453 2.862 9.507 1.00 87.69 90 LEU A CA 1
ATOM 708 C C . LEU A 1 90 ? 6.015 4.173 10.095 1.00 87.69 90 LEU A C 1
ATOM 710 O O . LEU A 1 90 ? 5.255 5.078 10.442 1.00 87.69 90 LEU A O 1
ATOM 714 N N . PRO A 1 91 ? 7.351 4.311 10.214 1.00 90.19 91 PRO A N 1
ATOM 715 C CA . PRO A 1 91 ? 7.977 5.429 10.929 1.00 90.19 91 PRO A CA 1
ATOM 716 C C . PRO A 1 91 ? 7.752 6.794 10.261 1.00 90.19 91 PRO A C 1
ATOM 718 O O . PRO A 1 91 ? 7.914 7.828 10.903 1.00 90.19 91 PRO A O 1
ATOM 721 N N . SER A 1 92 ? 7.388 6.806 8.975 1.00 93.75 92 SER A N 1
ATOM 722 C CA . SER A 1 92 ? 7.193 8.023 8.178 1.00 93.75 92 SER A CA 1
ATOM 723 C C . SER A 1 92 ? 5.726 8.448 8.048 1.00 93.75 92 SER A C 1
ATOM 725 O O . SER A 1 92 ? 5.438 9.398 7.317 1.00 93.75 92 SER A O 1
ATOM 727 N N . LEU A 1 93 ? 4.795 7.750 8.706 1.00 92.81 93 LEU A N 1
ATOM 728 C CA . LEU A 1 93 ? 3.361 7.954 8.512 1.00 92.81 93 LEU A CA 1
ATOM 729 C C . LEU A 1 93 ? 2.908 9.289 9.103 1.00 92.81 93 LEU A C 1
ATOM 731 O O . LEU A 1 93 ? 3.123 9.578 10.275 1.00 92.81 93 LEU A O 1
ATOM 735 N N . GLN A 1 94 ? 2.259 10.104 8.276 1.00 95.69 94 GLN A N 1
ATOM 736 C CA . GLN A 1 94 ? 1.812 11.452 8.635 1.00 95.69 94 GLN A CA 1
ATOM 737 C C . GLN A 1 94 ? 0.290 11.554 8.670 1.00 95.69 94 GLN A C 1
ATOM 739 O O . GLN A 1 94 ? -0.266 12.314 9.460 1.00 95.69 94 GLN A O 1
ATOM 744 N N . LYS A 1 95 ? -0.398 10.794 7.812 1.00 95.25 95 LYS A N 1
ATOM 745 C CA . LYS A 1 95 ? -1.855 10.816 7.708 1.00 95.25 95 LYS A CA 1
ATOM 746 C C . LYS A 1 95 ? -2.414 9.419 7.500 1.00 95.25 95 LYS A C 1
ATOM 748 O O . LYS A 1 95 ? -1.999 8.700 6.590 1.00 95.25 95 LYS A O 1
ATOM 753 N N . VAL A 1 96 ? -3.427 9.093 8.297 1.00 92.75 96 VAL A N 1
ATOM 754 C CA . VAL A 1 96 ? -4.219 7.873 8.151 1.00 92.75 96 VAL A CA 1
ATOM 755 C C . VAL A 1 96 ? -5.693 8.232 8.099 1.00 92.75 96 VAL A C 1
ATOM 757 O O . VAL A 1 96 ? -6.196 8.955 8.957 1.00 92.75 96 VAL A O 1
ATOM 760 N N . CYS A 1 97 ? -6.388 7.712 7.095 1.00 93.62 97 CYS A N 1
ATOM 761 C CA . CYS A 1 97 ? -7.837 7.771 7.001 1.00 93.62 97 CYS A CA 1
ATOM 762 C C . CYS A 1 97 ? -8.394 6.354 7.140 1.00 93.62 97 CYS A C 1
ATOM 764 O O . CYS A 1 97 ? -8.196 5.514 6.262 1.00 93.62 97 CYS A O 1
ATOM 766 N N . LEU A 1 98 ? -9.086 6.084 8.247 1.00 90.50 98 LEU A N 1
ATOM 767 C CA . LEU A 1 98 ? -9.697 4.787 8.522 1.00 90.50 98 LEU A CA 1
ATOM 768 C C . LEU A 1 98 ? -11.112 4.945 9.082 1.00 90.50 98 LEU A C 1
ATOM 770 O O . LEU A 1 98 ? -11.412 5.907 9.785 1.00 90.50 98 LEU A O 1
ATOM 774 N N . ILE A 1 99 ? -11.964 3.968 8.784 1.00 87.19 99 ILE A N 1
ATOM 775 C CA . ILE A 1 99 ? -13.260 3.772 9.433 1.00 87.19 99 ILE A CA 1
ATOM 776 C C . ILE A 1 99 ? -13.290 2.309 9.861 1.00 87.19 99 ILE A C 1
ATOM 778 O O . ILE A 1 99 ? -13.102 1.426 9.023 1.00 87.19 99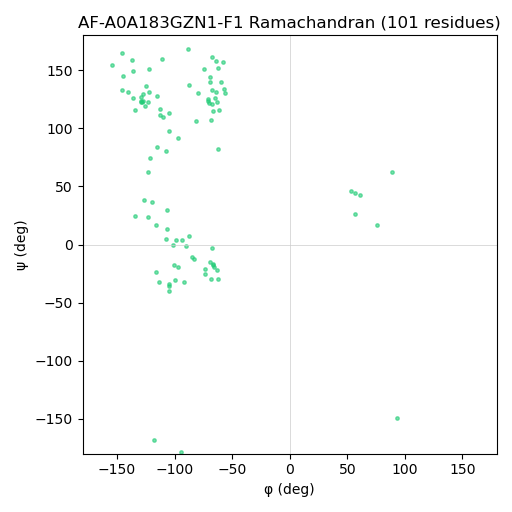 ILE A O 1
ATOM 782 N N . LEU A 1 100 ? -13.486 2.059 11.155 1.00 84.75 100 LEU A N 1
ATOM 783 C CA . LEU A 1 100 ? -13.622 0.702 11.673 1.00 84.75 100 LEU A CA 1
ATOM 784 C C . LEU A 1 100 ? -15.078 0.264 11.587 1.00 84.75 100 LEU A C 1
ATOM 786 O O . LEU A 1 100 ? -15.990 1.019 11.924 1.00 84.75 100 LEU A O 1
ATOM 790 N N . PHE A 1 101 ? -15.286 -0.973 11.157 1.00 79.00 101 PHE A N 1
ATOM 791 C CA . PHE A 1 101 ? -16.596 -1.595 11.162 1.00 79.00 101 PHE A CA 1
ATOM 792 C C . PHE A 1 101 ? -16.880 -2.115 12.577 1.00 79.00 101 PHE A C 1
ATOM 794 O O . PHE A 1 101 ? -16.292 -3.105 13.014 1.00 79.00 101 PHE A O 1
ATOM 801 N N . SER A 1 102 ? -17.761 -1.437 13.312 1.00 64.88 102 SER A N 1
ATOM 802 C CA . SER A 1 102 ? -18.343 -1.969 14.547 1.00 64.88 102 SER A CA 1
ATOM 803 C C . SER A 1 102 ? -19.469 -2.939 14.184 1.00 64.88 102 SER A C 1
ATOM 805 O O . SER A 1 102 ? -20.310 -2.599 13.350 1.00 64.88 102 SER A O 1
ATOM 807 N N . LYS A 1 103 ? -19.462 -4.144 14.770 1.00 57.62 103 LYS A N 1
ATOM 808 C CA . LYS A 1 103 ? -20.598 -5.076 14.674 1.00 57.62 103 LYS A CA 1
ATOM 809 C C . LYS A 1 103 ? -21.859 -4.484 15.290 1.00 57.62 103 LYS A C 1
ATOM 811 O O . LYS A 1 103 ? -21.716 -3.744 16.289 1.00 57.62 103 LYS A O 1
#

Foldseek 3Di:
DCQPDQEDAPEQDQDQEADDDDRLNHQYYEHDNNQNHDYYDAQCSNQNHAEYEHENNQDQADPQHHHLNHAYYEHENYAHQDDDVVSVNNPNHNDYHYDYDDD

pLDDT: mean 89.97, std 8.92, range [57.62, 98.19]

Radius of gyration: 12.92 Å; Cα contacts (8 Å, |Δi|>4): 247; chains: 1; bounding box: 32×22×33 Å

Mean predicted aligned error: 3.93 Å

InterPro domains:
  IPR001611 Leucine-rich repeat [PF00560] (69-88)
  IPR001611 Leucine-rich repeat [PF13855] (4-59)
  IPR032675 Leucine-rich repeat domain superfamily [G3DSA:3.80.10.10] (1-99)

Organism: NCBI:txid387005

Secondary structure (DSSP, 8-state):
--TT-SEEE--SS--SB--S---TT--EEE--S-TT--B---GGG-TT--EEE-TTS--SS--S---TT--EEE-TTS--S---STTS--TT--EEE------